Protein AF-A0A7K4USB0-F1 (afdb_monomer_lite)

Sequence (63 aa):
VGCVDPEICKRVCGAAVGCSNIAYPKLVIELMPDGLRGLMIAVMMAALMSSLTSVFNSSSTLF

Foldseek 3Di:
DQDPAQVVCCVPQVGSGDNVVVPVLVCCVVPPDPPVNVVVVVVVVVVVVVVVVVVVVVVVVVD

Organism: NCBI:txid337173

Structure (mmCIF, N/CA/C/O backbone):
data_AF-A0A7K4USB0-F1
#
_entry.id   AF-A0A7K4USB0-F1
#
loop_
_atom_site.group_PDB
_atom_site.id
_atom_site.type_symbol
_atom_site.label_atom_id
_atom_site.label_alt_id
_atom_site.label_comp_id
_atom_site.label_asym_id
_atom_site.label_entity_id
_atom_site.label_seq_id
_atom_site.pdbx_PDB_ins_code
_atom_site.Cartn_x
_atom_site.Cartn_y
_atom_site.Cartn_z
_atom_site.occupancy
_atom_site.B_iso_or_equiv
_atom_site.auth_seq_id
_atom_site.auth_comp_id
_atom_site.auth_asym_id
_atom_site.auth_atom_id
_atom_site.pdbx_PDB_model_num
ATOM 1 N N . VAL A 1 1 ? 2.288 -9.610 -15.928 1.00 52.34 1 VAL A N 1
ATOM 2 C CA . VAL A 1 1 ? 3.642 -9.190 -15.478 1.00 52.34 1 VAL A CA 1
ATOM 3 C C . VAL A 1 1 ? 4.649 -9.064 -16.615 1.00 52.34 1 VAL A C 1
ATOM 5 O O . VAL A 1 1 ? 5.560 -8.269 -16.473 1.00 52.34 1 VAL A O 1
ATOM 8 N N . GLY A 1 2 ? 4.458 -9.729 -17.760 1.00 53.78 2 GLY A N 1
ATOM 9 C CA . GLY A 1 2 ? 5.081 -9.307 -19.020 1.00 53.78 2 GLY A CA 1
ATOM 10 C C . GLY A 1 2 ? 4.138 -8.381 -19.787 1.00 53.78 2 GLY A C 1
ATOM 11 O O . GLY A 1 2 ? 2.967 -8.720 -19.950 1.00 53.78 2 GLY A O 1
ATOM 12 N N . CYS A 1 3 ? 4.614 -7.211 -20.204 1.00 62.78 3 CYS A N 1
ATOM 13 C CA . CYS A 1 3 ? 3.946 -6.418 -21.234 1.00 62.78 3 CYS A CA 1
ATOM 14 C C . CYS A 1 3 ? 4.519 -6.838 -22.588 1.00 62.78 3 CYS A C 1
ATOM 16 O O . CYS A 1 3 ? 5.731 -6.803 -22.765 1.00 62.78 3 CYS A O 1
ATOM 18 N N . VAL A 1 4 ? 3.655 -7.254 -23.515 1.00 68.38 4 VAL A N 1
ATOM 19 C CA . VAL A 1 4 ? 4.048 -7.613 -24.891 1.00 68.38 4 VAL A CA 1
ATOM 20 C C . VAL A 1 4 ? 4.295 -6.358 -25.737 1.00 68.38 4 VAL A C 1
ATOM 22 O O . VAL A 1 4 ? 5.127 -6.388 -26.634 1.00 68.38 4 VAL A O 1
ATOM 25 N N 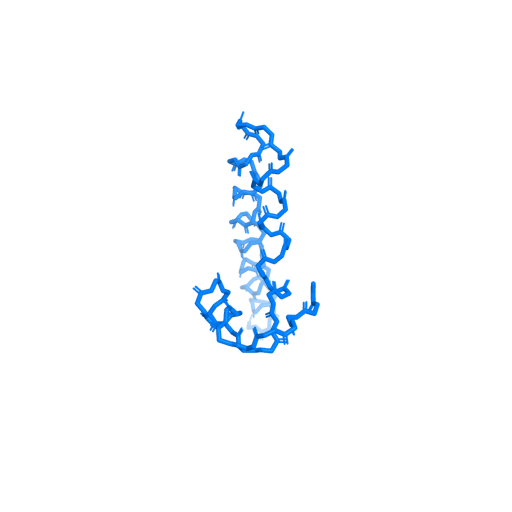. ASP A 1 5 ? 3.624 -5.247 -25.407 1.00 73.25 5 ASP A N 1
ATOM 26 C CA . ASP A 1 5 ? 3.707 -3.983 -26.139 1.00 73.25 5 ASP A CA 1
ATOM 27 C C . ASP A 1 5 ? 4.046 -2.801 -25.197 1.00 73.25 5 ASP A C 1
ATOM 29 O O . ASP A 1 5 ? 3.293 -2.535 -24.246 1.00 73.25 5 ASP A O 1
ATOM 33 N N . PRO A 1 6 ? 5.174 -2.096 -25.414 1.00 70.56 6 PRO A N 1
ATOM 34 C CA . PRO A 1 6 ? 5.653 -1.039 -24.526 1.00 70.56 6 PRO A CA 1
ATOM 35 C C . PRO A 1 6 ? 4.816 0.249 -24.584 1.00 70.56 6 PRO A C 1
ATOM 37 O O . PRO A 1 6 ? 4.783 0.977 -23.586 1.00 70.56 6 PRO A O 1
ATOM 40 N N . GLU A 1 7 ? 4.110 0.544 -25.681 1.00 74.94 7 GLU A N 1
ATOM 41 C CA . GLU A 1 7 ? 3.286 1.760 -25.795 1.00 74.94 7 GLU A CA 1
ATOM 42 C C . GLU A 1 7 ? 1.989 1.628 -24.999 1.00 74.94 7 GLU A C 1
ATOM 44 O O . GLU A 1 7 ? 1.621 2.523 -24.226 1.00 74.94 7 GLU A O 1
ATOM 49 N N . ILE A 1 8 ? 1.338 0.469 -25.111 1.00 74.00 8 ILE A N 1
ATOM 50 C CA . ILE A 1 8 ? 0.153 0.138 -24.311 1.00 74.00 8 ILE A CA 1
ATOM 51 C C . ILE A 1 8 ? 0.534 0.085 -22.828 1.00 74.00 8 ILE A C 1
ATOM 53 O O . ILE A 1 8 ? -0.172 0.640 -21.982 1.00 74.00 8 ILE A O 1
ATOM 57 N N . CYS A 1 9 ? 1.689 -0.502 -22.504 1.00 72.06 9 CYS A N 1
ATOM 58 C CA . CYS A 1 9 ? 2.172 -0.588 -21.128 1.00 72.06 9 CYS A CA 1
ATOM 59 C C . CYS A 1 9 ? 2.458 0.797 -20.527 1.00 72.06 9 CYS A C 1
ATOM 61 O O . CYS A 1 9 ? 2.076 1.073 -19.392 1.00 72.06 9 CYS A O 1
ATOM 63 N N . LYS A 1 10 ? 3.049 1.718 -21.296 1.00 75.88 10 LYS A N 1
ATOM 64 C CA . LYS A 1 10 ? 3.303 3.090 -20.834 1.00 75.88 10 LYS A CA 1
ATOM 65 C C . LYS A 1 10 ? 2.007 3.875 -20.616 1.00 75.88 10 LYS A C 1
ATOM 67 O O . LYS A 1 10 ? 1.915 4.618 -19.642 1.00 75.88 10 LYS A O 1
ATOM 72 N N . ARG A 1 11 ? 0.990 3.671 -21.464 1.00 71.62 11 ARG A N 1
ATOM 73 C CA . ARG A 1 11 ? -0.331 4.311 -21.324 1.00 71.62 11 ARG A CA 1
ATOM 74 C C . ARG A 1 11 ? -1.133 3.767 -20.135 1.00 71.62 11 ARG A C 1
ATOM 76 O O . ARG A 1 11 ? -1.798 4.543 -19.460 1.00 71.62 11 ARG A O 1
ATOM 83 N N . VAL A 1 12 ? -1.082 2.459 -19.880 1.00 71.31 12 VAL A N 1
ATOM 84 C CA . VAL A 1 12 ? -1.888 1.802 -18.830 1.00 71.31 12 VAL A CA 1
ATOM 85 C C . VAL A 1 12 ? -1.172 1.766 -17.478 1.00 71.31 12 VAL A C 1
ATOM 87 O O . VAL A 1 12 ? -1.821 1.860 -16.438 1.00 71.31 12 VAL A O 1
ATOM 90 N N . CYS A 1 13 ? 0.153 1.617 -17.480 1.00 69.75 13 CYS A N 1
ATOM 91 C CA . CYS A 1 13 ? 0.946 1.329 -16.285 1.00 69.75 13 CYS A CA 1
ATOM 92 C C . CYS A 1 13 ? 1.985 2.404 -15.944 1.00 69.75 13 CYS A C 1
ATOM 94 O O . CYS A 1 13 ? 2.621 2.308 -14.898 1.00 69.75 13 CYS A O 1
ATOM 96 N N . GLY A 1 14 ? 2.197 3.403 -16.808 1.00 70.06 14 GLY A N 1
ATOM 97 C CA . GLY A 1 14 ? 3.192 4.465 -16.599 1.00 70.06 14 GLY A CA 1
ATOM 98 C C . GLY A 1 14 ? 4.654 4.006 -16.700 1.00 70.06 14 GLY A C 1
ATOM 99 O O . GLY A 1 14 ? 5.559 4.829 -16.601 1.00 70.06 14 GLY A O 1
ATOM 100 N N . ALA A 1 15 ? 4.901 2.714 -16.935 1.00 66.06 15 ALA A N 1
ATOM 101 C CA . ALA A 1 15 ? 6.226 2.113 -17.031 1.00 66.06 15 ALA A CA 1
ATOM 102 C C . ALA A 1 15 ? 6.317 1.214 -18.271 1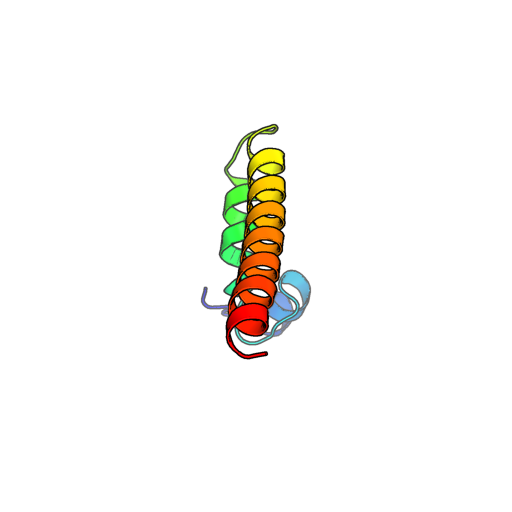.00 66.06 15 ALA A C 1
ATOM 104 O O . ALA A 1 15 ? 5.424 0.412 -18.533 1.00 66.06 15 ALA A O 1
ATOM 105 N N . ALA A 1 16 ? 7.413 1.332 -19.026 1.00 64.56 16 ALA A N 1
ATOM 106 C CA . ALA A 1 16 ? 7.630 0.564 -20.257 1.00 64.56 16 ALA A CA 1
ATOM 107 C C . ALA A 1 16 ? 8.054 -0.896 -20.000 1.00 64.56 16 ALA A C 1
ATOM 109 O O . ALA A 1 16 ? 7.889 -1.742 -20.870 1.00 64.56 16 ALA A O 1
ATOM 110 N N . VAL A 1 17 ? 8.596 -1.188 -18.811 1.00 66.38 17 VAL A N 1
ATOM 111 C CA . VAL A 1 17 ? 9.207 -2.489 -18.472 1.00 66.38 17 VAL A CA 1
ATOM 112 C C . VAL A 1 17 ? 8.259 -3.459 -17.759 1.00 66.38 17 VAL A C 1
ATOM 114 O O . VAL A 1 17 ? 8.602 -4.620 -17.565 1.00 66.38 17 VAL A O 1
ATOM 117 N N . GLY A 1 18 ? 7.055 -3.016 -17.391 1.00 65.12 18 GLY A N 1
ATOM 118 C CA . GLY A 1 18 ? 6.027 -3.885 -16.825 1.00 65.12 18 GLY A CA 1
ATOM 119 C C . GLY A 1 18 ? 5.228 -3.251 -15.691 1.00 65.12 18 GLY A C 1
ATOM 120 O O . GLY A 1 18 ? 5.664 -2.330 -15.007 1.00 65.12 18 GLY A O 1
ATOM 121 N N . CYS A 1 19 ? 4.037 -3.800 -15.471 1.00 66.62 19 CYS A N 1
ATOM 122 C CA . CYS A 1 19 ? 3.070 -3.311 -14.490 1.00 66.62 19 CYS A CA 1
ATOM 123 C C . CYS A 1 19 ? 3.255 -3.939 -13.095 1.00 66.62 19 CYS A C 1
ATOM 125 O O . CYS A 1 19 ? 2.310 -3.952 -12.314 1.00 66.62 19 CYS A O 1
ATOM 127 N N . SER A 1 20 ? 4.422 -4.509 -12.770 1.00 69.44 20 SER A N 1
ATOM 128 C CA . SER A 1 20 ? 4.614 -5.337 -11.563 1.00 69.44 20 SER A CA 1
ATOM 129 C C . SER A 1 20 ? 4.245 -4.621 -10.259 1.00 69.44 20 SER A C 1
ATOM 131 O O . SER A 1 20 ? 3.585 -5.214 -9.412 1.00 69.44 20 SER A O 1
ATOM 133 N N . ASN A 1 21 ? 4.565 -3.329 -10.137 1.00 67.25 21 ASN A N 1
ATOM 134 C CA . ASN A 1 21 ? 4.258 -2.535 -8.939 1.00 67.25 21 ASN A CA 1
ATOM 135 C C . ASN A 1 21 ? 2.763 -2.204 -8.786 1.00 67.25 21 ASN A C 1
ATOM 137 O O . ASN A 1 21 ? 2.301 -1.945 -7.680 1.00 67.25 21 ASN A O 1
ATOM 141 N N . ILE A 1 22 ? 1.996 -2.229 -9.881 1.00 67.62 22 ILE A N 1
ATOM 142 C CA . ILE A 1 22 ? 0.553 -1.941 -9.875 1.00 67.62 22 ILE A CA 1
ATOM 143 C C . ILE A 1 22 ? -0.313 -3.190 -10.064 1.00 67.62 22 ILE A C 1
ATOM 145 O O . ILE A 1 22 ? -1.527 -3.125 -9.895 1.00 67.62 22 ILE A O 1
ATOM 149 N N . ALA A 1 23 ? 0.291 -4.333 -10.393 1.00 70.69 23 ALA A N 1
ATOM 150 C CA . ALA A 1 23 ? -0.416 -5.586 -10.620 1.00 70.69 23 ALA A CA 1
ATOM 151 C C . ALA A 1 23 ? -1.154 -6.036 -9.357 1.00 70.69 23 ALA A C 1
ATOM 153 O O . ALA A 1 23 ? -2.330 -6.373 -9.430 1.00 70.69 23 ALA A O 1
ATOM 154 N N . TYR A 1 24 ? -0.483 -5.971 -8.204 1.00 64.88 24 TYR A N 1
ATOM 155 C CA . TYR A 1 24 ? -1.060 -6.348 -6.916 1.00 64.88 24 TYR A CA 1
ATOM 156 C C . TYR A 1 24 ? -2.248 -5.457 -6.513 1.00 64.88 24 TYR A C 1
ATOM 158 O O . TYR A 1 24 ? -3.340 -5.993 -6.318 1.00 64.88 24 TYR A O 1
ATOM 166 N N . PRO A 1 25 ? -2.121 -4.114 -6.466 1.00 66.25 25 PRO A N 1
ATOM 167 C CA . PRO A 1 25 ? -3.262 -3.267 -6.135 1.00 66.25 25 PRO A CA 1
ATOM 168 C C . PRO A 1 25 ? -4.379 -3.352 -7.182 1.00 66.25 25 PRO A C 1
ATOM 170 O O . PRO A 1 25 ? -5.544 -3.331 -6.805 1.00 66.25 25 PRO A O 1
ATOM 173 N N . LYS A 1 26 ? -4.079 -3.521 -8.477 1.00 69.31 26 LYS A N 1
ATOM 174 C CA . LYS A 1 26 ? -5.123 -3.661 -9.504 1.00 69.31 26 LYS A CA 1
ATOM 175 C C . LYS A 1 26 ? -5.922 -4.962 -9.362 1.00 69.31 26 LYS A C 1
ATOM 177 O O . LYS A 1 26 ? -7.144 -4.912 -9.441 1.00 69.31 26 LYS A O 1
ATOM 182 N N . LEU A 1 27 ? -5.263 -6.082 -9.055 1.00 67.69 27 LEU A N 1
ATOM 183 C CA . LEU A 1 27 ? -5.931 -7.359 -8.763 1.00 67.69 27 LEU A CA 1
ATOM 184 C C . LEU A 1 27 ? -6.841 -7.263 -7.537 1.00 67.69 27 LEU A C 1
ATOM 186 O O . LEU A 1 27 ? -7.966 -7.748 -7.558 1.00 67.69 27 LEU A O 1
ATOM 190 N N . VAL A 1 28 ? -6.368 -6.612 -6.475 1.00 69.25 28 VAL A N 1
ATOM 191 C CA . VAL A 1 28 ? -7.163 -6.395 -5.260 1.00 69.25 28 VAL A CA 1
ATOM 192 C C . VAL A 1 28 ? -8.384 -5.518 -5.549 1.00 69.25 28 VAL A C 1
ATOM 194 O O . VAL A 1 28 ? -9.439 -5.727 -4.968 1.00 69.25 28 VAL A O 1
ATOM 197 N N . ILE A 1 29 ? -8.265 -4.540 -6.444 1.00 70.31 29 ILE A N 1
ATOM 198 C CA . ILE A 1 29 ? -9.354 -3.615 -6.772 1.00 70.31 29 ILE A CA 1
ATOM 199 C C . ILE A 1 29 ? -10.390 -4.248 -7.712 1.00 70.31 29 ILE A C 1
ATOM 201 O O . ILE A 1 29 ? -11.576 -4.004 -7.531 1.00 70.31 29 ILE A O 1
ATOM 205 N N . GLU A 1 30 ? -9.961 -5.018 -8.716 1.00 68.12 30 GLU A N 1
ATOM 206 C CA . GLU A 1 30 ? -10.869 -5.628 -9.702 1.00 68.12 30 GLU A CA 1
ATOM 207 C C . GLU A 1 30 ? -11.556 -6.899 -9.185 1.00 68.12 30 GLU A C 1
ATOM 209 O O . GLU A 1 30 ? -12.653 -7.213 -9.641 1.00 68.12 30 GLU A O 1
ATOM 214 N N . LEU A 1 31 ? -10.939 -7.636 -8.254 1.00 69.00 31 LEU A N 1
ATOM 215 C CA . LEU A 1 31 ? -11.452 -8.937 -7.806 1.00 69.00 31 LEU A CA 1
ATOM 216 C C . LEU A 1 31 ? -12.178 -8.896 -6.451 1.00 69.00 31 LEU A C 1
ATOM 218 O O . LEU A 1 31 ? -12.887 -9.843 -6.115 1.00 69.00 31 LEU A O 1
ATOM 222 N N . MET A 1 32 ? -11.976 -7.851 -5.645 1.00 63.75 32 MET A N 1
ATOM 223 C CA . MET A 1 32 ? -12.418 -7.811 -4.247 1.00 63.75 32 MET A CA 1
ATOM 224 C C . MET A 1 32 ? -13.610 -6.844 -4.076 1.00 63.75 32 MET A C 1
ATOM 226 O O . MET A 1 32 ? -13.555 -5.728 -4.592 1.00 63.75 32 MET A O 1
ATOM 230 N N . PRO A 1 33 ? -14.688 -7.240 -3.370 1.00 72.88 33 PRO A N 1
ATOM 231 C CA . PRO A 1 33 ? -15.928 -6.464 -3.290 1.00 72.88 33 PRO A CA 1
ATOM 232 C C . PRO A 1 33 ? -15.776 -5.155 -2.500 1.00 72.88 33 PRO A C 1
ATOM 234 O O . PRO A 1 33 ? -14.906 -5.019 -1.627 1.00 72.88 33 PRO A O 1
ATOM 237 N N . ASP A 1 34 ? -16.656 -4.194 -2.792 1.00 68.56 34 ASP A N 1
ATOM 238 C CA . ASP A 1 34 ? -16.698 -2.887 -2.136 1.00 68.56 34 ASP A CA 1
ATOM 239 C C . ASP A 1 34 ? -16.807 -3.029 -0.607 1.00 68.56 34 ASP A C 1
ATOM 241 O O . ASP A 1 34 ? -17.718 -3.655 -0.071 1.00 68.56 34 ASP A O 1
ATOM 245 N N . GLY A 1 35 ? -15.809 -2.485 0.097 1.00 67.81 35 GLY A N 1
ATOM 246 C CA . GLY A 1 35 ? -15.604 -2.640 1.543 1.00 67.81 35 GLY A CA 1
ATOM 247 C C . GLY A 1 35 ? -14.194 -3.133 1.884 1.00 67.81 35 GLY A C 1
ATOM 248 O O . GLY A 1 35 ? -13.432 -2.431 2.551 1.00 67.81 35 GLY A O 1
ATOM 249 N N . LEU A 1 36 ? -13.782 -4.282 1.336 1.00 69.88 36 LEU A N 1
ATOM 250 C CA . LEU A 1 36 ? -12.421 -4.827 1.508 1.00 69.88 36 LEU A CA 1
ATOM 251 C C . LEU A 1 36 ? -11.354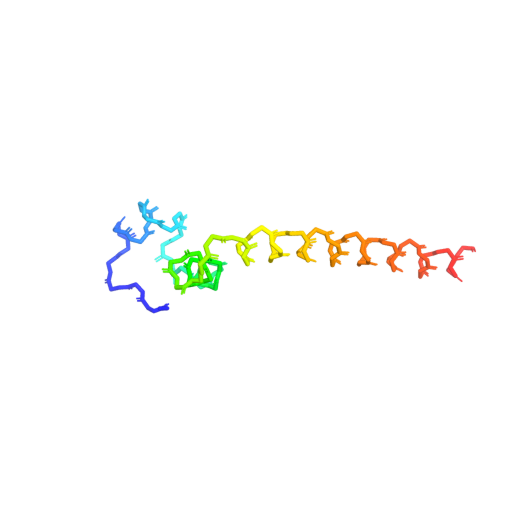 -3.949 0.839 1.00 69.88 36 LEU A C 1
ATOM 253 O O . LEU A 1 36 ? -10.226 -3.834 1.323 1.00 69.88 36 LEU A O 1
ATOM 257 N N . ARG A 1 37 ? -11.741 -3.254 -0.235 1.00 72.56 37 ARG A N 1
ATOM 258 C CA . ARG A 1 37 ? -10.896 -2.283 -0.937 1.00 72.56 37 ARG A CA 1
ATOM 259 C C . ARG A 1 37 ? -10.441 -1.132 -0.030 1.00 72.56 37 ARG A C 1
ATOM 261 O O . ARG A 1 37 ? -9.278 -0.742 -0.071 1.00 72.56 37 ARG A O 1
ATOM 268 N N . GLY A 1 38 ? -11.339 -0.618 0.816 1.00 76.94 38 GLY A N 1
ATOM 269 C CA . GLY A 1 38 ? -11.019 0.433 1.788 1.00 76.94 38 GLY A CA 1
ATOM 270 C C . GLY A 1 38 ? -10.122 -0.073 2.919 1.00 76.94 38 GLY A C 1
ATOM 271 O O . GLY A 1 38 ? -9.182 0.614 3.317 1.00 76.94 38 GLY A O 1
ATOM 272 N N . LEU A 1 39 ? -10.355 -1.311 3.371 1.00 80.00 39 LEU A N 1
ATOM 273 C CA . LEU A 1 39 ? -9.536 -1.967 4.391 1.00 80.00 39 LEU A CA 1
ATOM 274 C C . LEU A 1 39 ? -8.074 -2.118 3.936 1.00 80.00 39 LEU A C 1
ATOM 276 O O . LEU A 1 39 ? -7.162 -1.785 4.686 1.00 80.00 39 LEU A O 1
ATOM 280 N N . MET A 1 40 ? -7.838 -2.561 2.697 1.00 82.56 40 MET A N 1
ATOM 281 C CA . MET A 1 40 ? -6.482 -2.716 2.151 1.00 82.56 40 MET A CA 1
ATOM 282 C C . MET A 1 40 ? -5.699 -1.397 2.119 1.00 82.56 40 MET A C 1
ATOM 284 O O . MET A 1 40 ? -4.524 -1.367 2.486 1.00 82.56 40 MET A O 1
ATOM 288 N N . ILE A 1 41 ? -6.348 -0.293 1.736 1.00 80.19 41 ILE A N 1
ATOM 289 C CA . ILE A 1 41 ? -5.710 1.033 1.717 1.00 80.19 41 ILE A CA 1
ATOM 290 C C . ILE A 1 41 ? -5.375 1.489 3.145 1.00 80.19 41 ILE A C 1
ATOM 292 O O . ILE A 1 41 ? -4.277 1.994 3.388 1.00 80.19 41 ILE A O 1
ATOM 296 N N . ALA A 1 42 ? -6.281 1.266 4.101 1.00 84.75 42 ALA A N 1
ATOM 297 C CA . ALA A 1 42 ? -6.043 1.585 5.508 1.00 84.75 42 ALA A CA 1
ATOM 298 C C . ALA A 1 42 ? -4.863 0.786 6.090 1.00 84.75 42 ALA A C 1
ATOM 300 O O . ALA A 1 42 ? -4.011 1.355 6.771 1.00 84.75 42 ALA A O 1
ATOM 301 N N . VAL A 1 43 ? -4.765 -0.508 5.766 1.00 85.12 43 VAL A N 1
ATOM 302 C CA . VAL A 1 43 ? -3.645 -1.368 6.182 1.00 85.12 43 VAL A CA 1
ATOM 303 C C . VAL A 1 43 ? -2.322 -0.885 5.590 1.00 85.12 43 VAL A C 1
ATOM 305 O O . VAL A 1 43 ? -1.327 -0.829 6.310 1.00 85.12 43 VAL A O 1
ATOM 308 N N . MET A 1 44 ? -2.293 -0.478 4.317 1.00 87.06 44 MET A N 1
ATOM 309 C CA . MET A 1 44 ? -1.076 0.079 3.715 1.00 87.06 44 MET A CA 1
ATOM 310 C C . MET A 1 44 ? -0.615 1.356 4.424 1.00 87.06 44 MET A C 1
ATOM 312 O O . MET A 1 44 ? 0.570 1.498 4.721 1.00 87.06 44 MET A O 1
ATOM 316 N N . MET A 1 45 ? -1.541 2.258 4.759 1.00 85.69 45 MET A N 1
ATOM 317 C CA . MET A 1 45 ? -1.214 3.479 5.505 1.00 85.69 45 MET A CA 1
ATOM 318 C C . MET A 1 45 ? -0.728 3.176 6.928 1.00 85.69 45 MET A C 1
ATOM 320 O O . MET A 1 45 ? 0.241 3.780 7.388 1.00 85.69 45 MET A O 1
ATOM 324 N N . ALA A 1 46 ? -1.340 2.200 7.606 1.00 87.81 46 ALA A N 1
ATOM 325 C CA . ALA A 1 46 ? -0.900 1.744 8.923 1.00 87.81 46 ALA A CA 1
ATOM 326 C C . ALA A 1 46 ? 0.504 1.113 8.883 1.00 87.81 46 ALA A C 1
ATOM 328 O O . ALA A 1 46 ? 1.324 1.385 9.758 1.00 87.81 46 ALA A O 1
ATOM 329 N N . ALA A 1 47 ? 0.813 0.323 7.851 1.00 87.81 47 ALA A N 1
ATOM 330 C CA . ALA A 1 47 ? 2.132 -0.279 7.657 1.00 87.81 47 ALA A CA 1
ATOM 331 C C . ALA A 1 47 ? 3.224 0.776 7.402 1.00 87.81 47 ALA A C 1
ATOM 333 O O . ALA A 1 47 ? 4.330 0.667 7.939 1.00 87.81 47 ALA A O 1
ATOM 334 N N . LEU A 1 48 ? 2.908 1.824 6.633 1.00 86.31 48 LEU A N 1
ATOM 335 C CA . LEU A 1 48 ? 3.807 2.961 6.414 1.00 86.31 48 LEU A CA 1
ATOM 336 C C . LEU A 1 48 ? 4.068 3.726 7.718 1.00 86.31 48 LEU A C 1
ATOM 338 O O . LEU A 1 48 ? 5.226 3.954 8.060 1.00 86.31 48 LEU A O 1
ATOM 342 N N . MET A 1 49 ? 3.013 4.057 8.474 1.00 89.62 49 MET A N 1
ATOM 343 C CA . MET A 1 49 ? 3.121 4.682 9.801 1.00 89.62 49 MET A CA 1
ATOM 344 C C . MET A 1 49 ? 3.967 3.837 10.75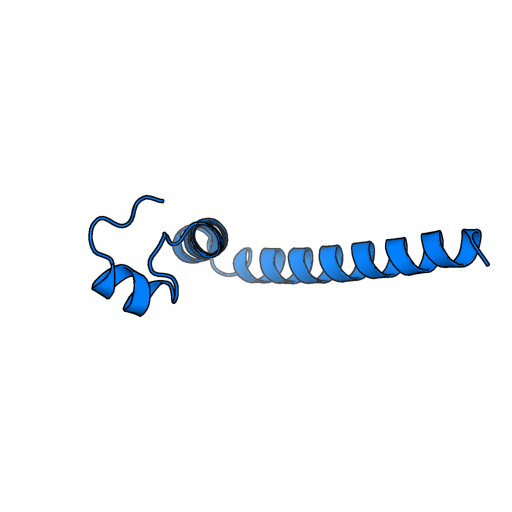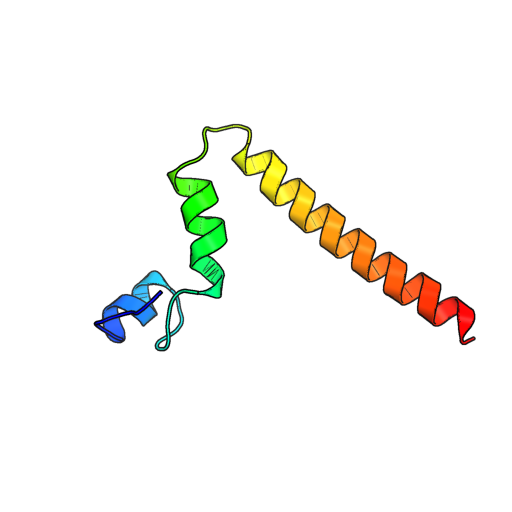7 1.00 89.62 49 MET A C 1
ATOM 346 O O . MET A 1 49 ? 4.892 4.354 11.373 1.00 89.62 49 MET A O 1
ATOM 350 N N . SER A 1 50 ? 3.709 2.529 10.832 1.00 85.88 50 SER A N 1
ATOM 351 C CA . SER A 1 50 ? 4.454 1.605 11.692 1.00 85.88 50 SER A CA 1
ATOM 352 C C . SER A 1 50 ? 5.938 1.544 11.327 1.00 85.88 50 SER A C 1
ATOM 354 O O . SER A 1 50 ? 6.791 1.605 12.211 1.00 85.88 50 SER A O 1
ATOM 356 N N . SER A 1 51 ? 6.254 1.507 10.032 1.00 85.81 51 SER A N 1
ATOM 357 C CA . SER A 1 51 ? 7.639 1.523 9.549 1.00 85.81 51 SER A CA 1
ATOM 358 C C . SER A 1 51 ? 8.339 2.833 9.916 1.00 85.81 51 SER A C 1
ATOM 360 O O . SER A 1 51 ? 9.473 2.825 10.388 1.00 85.81 51 SER A O 1
ATOM 362 N N . LEU A 1 52 ? 7.645 3.961 9.764 1.00 82.31 52 LEU A N 1
ATOM 363 C CA . LEU A 1 52 ? 8.171 5.289 10.071 1.00 82.31 52 LEU A CA 1
ATOM 364 C C . LEU A 1 52 ? 8.390 5.474 11.586 1.00 82.31 52 LEU A C 1
ATOM 366 O O . LEU A 1 52 ? 9.432 5.979 12.003 1.00 82.31 52 LEU A O 1
ATOM 370 N N . THR A 1 53 ? 7.472 4.977 12.422 1.00 81.56 53 THR A N 1
ATOM 371 C CA . THR A 1 53 ? 7.644 4.906 13.883 1.00 81.56 53 THR A CA 1
ATOM 372 C C . THR A 1 53 ? 8.791 3.980 14.276 1.00 81.56 53 THR A C 1
ATOM 374 O O . THR A 1 53 ? 9.562 4.330 15.165 1.00 81.56 53 THR A O 1
ATOM 377 N N . SER A 1 54 ? 8.942 2.828 13.616 1.00 81.00 54 SER A N 1
ATOM 378 C CA . SER A 1 54 ? 10.059 1.914 13.867 1.00 81.00 54 SER A CA 1
ATOM 379 C C . SER A 1 54 ? 11.394 2.582 13.565 1.00 81.00 54 SER A C 1
ATOM 381 O O . SER A 1 54 ? 12.309 2.466 14.369 1.00 81.00 54 SER A O 1
ATOM 383 N N . VAL A 1 55 ? 11.507 3.317 12.454 1.00 81.12 55 VAL A N 1
ATOM 384 C CA . VAL A 1 55 ? 12.728 4.063 12.119 1.00 81.12 55 VAL A CA 1
ATOM 385 C C . VAL A 1 55 ? 13.023 5.113 13.183 1.00 81.12 55 VAL A C 1
ATOM 387 O O . VAL A 1 55 ? 14.151 5.165 13.663 1.00 81.12 55 VAL A O 1
ATOM 390 N N . PHE A 1 56 ? 12.037 5.906 13.612 1.00 74.44 56 PHE A N 1
ATOM 391 C CA . PHE A 1 56 ? 12.250 6.885 14.682 1.00 74.44 56 PHE A CA 1
ATOM 392 C C . PHE A 1 56 ? 12.646 6.234 16.009 1.00 74.44 56 PHE A C 1
ATOM 394 O O . PHE A 1 56 ? 13.613 6.671 16.618 1.00 74.44 56 PHE A O 1
ATOM 401 N N . ASN A 1 57 ? 11.976 5.157 16.419 1.00 72.62 57 ASN A N 1
ATOM 402 C CA . ASN A 1 57 ? 12.283 4.435 17.655 1.00 72.62 57 ASN A CA 1
ATOM 403 C C . ASN A 1 57 ? 13.693 3.802 17.610 1.00 72.62 57 ASN A C 1
ATOM 405 O O . ASN A 1 57 ? 14.486 3.963 18.538 1.00 72.62 57 ASN A O 1
ATOM 409 N N . SER A 1 58 ? 14.067 3.186 16.483 1.00 72.00 58 SER A N 1
ATOM 410 C CA . SER A 1 58 ? 15.425 2.671 16.263 1.00 72.00 58 SER A CA 1
ATOM 411 C C . SER A 1 58 ? 16.483 3.781 16.217 1.00 72.00 58 SER A C 1
ATOM 413 O O . SER A 1 58 ? 17.585 3.589 16.724 1.00 72.00 58 SER A O 1
ATOM 415 N N . SER A 1 59 ? 16.155 4.954 15.669 1.00 71.56 59 SER A N 1
ATOM 416 C CA . SER A 1 59 ? 17.054 6.119 15.646 1.00 71.56 59 SER A CA 1
ATOM 417 C C . SER A 1 59 ? 17.261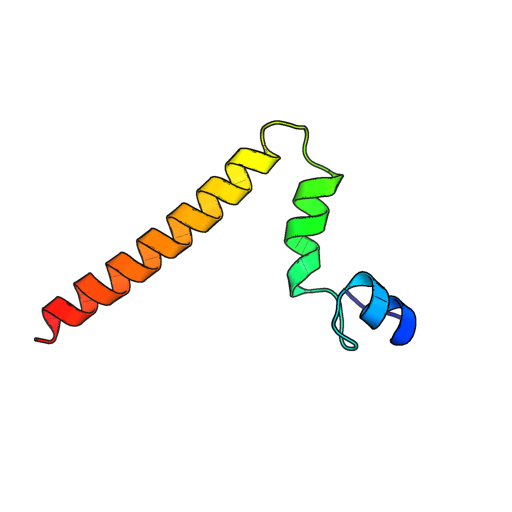 6.703 17.045 1.00 71.56 59 SER A C 1
ATOM 419 O O . SER A 1 59 ? 18.377 7.073 17.390 1.00 71.56 59 SER A O 1
ATOM 421 N N . SER A 1 60 ? 16.212 6.735 17.873 1.00 70.69 60 SER A N 1
ATOM 422 C CA . SER A 1 60 ? 16.270 7.179 19.273 1.00 70.69 60 SER A CA 1
ATOM 423 C C . SER A 1 60 ? 17.081 6.257 20.183 1.00 70.69 60 SER A C 1
ATOM 425 O O . SER A 1 60 ? 17.400 6.654 21.290 1.00 70.69 60 SER A O 1
ATOM 427 N N . THR A 1 61 ? 17.404 5.035 19.748 1.00 63.22 61 THR A N 1
ATOM 428 C CA . THR A 1 61 ? 18.321 4.147 20.489 1.00 63.22 61 THR A CA 1
ATOM 429 C C . THR A 1 61 ? 19.792 4.436 20.146 1.00 63.22 61 THR A C 1
ATOM 431 O O . THR A 1 61 ? 20.689 4.036 20.883 1.00 63.22 61 THR A O 1
ATOM 434 N N . LEU A 1 62 ? 20.048 5.110 19.016 1.00 57.12 62 LEU A N 1
ATOM 435 C CA . LEU A 1 62 ? 21.386 5.498 18.552 1.00 57.12 62 LEU A CA 1
ATOM 436 C C . LEU A 1 62 ? 21.824 6.899 19.017 1.00 57.12 62 LEU A C 1
ATOM 438 O O . LEU A 1 62 ? 23.004 7.217 18.870 1.00 57.12 62 LEU A O 1
ATOM 442 N N . PHE A 1 63 ? 20.905 7.712 19.551 1.00 57.31 63 PHE A N 1
ATOM 443 C CA . PHE A 1 63 ? 21.169 9.033 20.135 1.00 57.31 63 PHE A CA 1
ATOM 444 C C . PHE A 1 63 ? 20.956 9.032 21.646 1.00 57.31 63 PHE A C 1
ATOM 446 O O . PHE A 1 63 ? 19.977 8.400 22.097 1.00 57.31 63 PHE A O 1
#

InterPro domains:
  IPR001734 Sodium/solute symporter [PF00474] (3-63)
  IPR001734 Sodium/solute symporter [PS50283] (1-63)
  IPR038377 Sodium/glucose symporter superfamily [G3DSA:1.20.1730.10] (1-63)

pLDDT: mean 72.62, std 8.57, range [52.34, 89.62]

Radius of gyration: 17.12 Å; chains: 1; bounding box: 38×18×47 Å

Secondary structure (DSSP, 8-state):
---S-HHHHHHHHS-SS-SHHHHHHHHHHHHS-TTHHHHHHHHHHHHHHHHHHHHHHHHHTT-